Protein AF-A0A366HPM9-F1 (afdb_monomer)

pLDDT: mean 81.06, std 13.35, range [45.47, 92.88]

Sequence (76 aa):
MSWTLALVAVPLLYVLTFPLIFFTVMPPSYTPSPGTPRRPPAWLNVYARPFFWMMDKTPPAHPLNQYGAWWRSMLE

Mean predicted aligned error: 7.2 Å

Structure (mmCIF, N/CA/C/O backbone):
data_AF-A0A366HPM9-F1
#
_entry.id   AF-A0A366HPM9-F1
#
loop_
_atom_site.group_PDB
_atom_site.id
_atom_site.type_symbol
_atom_site.label_atom_id
_atom_site.label_alt_id
_atom_site.label_comp_id
_atom_site.label_asym_id
_atom_site.label_entity_id
_atom_site.label_seq_id
_atom_site.pdbx_PDB_ins_code
_atom_site.Cartn_x
_atom_site.Cartn_y
_atom_site.Cartn_z
_atom_site.occupancy
_atom_site.B_iso_or_equiv
_atom_site.auth_seq_id
_atom_site.auth_comp_id
_atom_site.auth_asym_id
_atom_site.auth_atom_id
_atom_site.pdbx_PDB_model_num
ATOM 1 N N . MET A 1 1 ? -17.658 -7.257 21.230 1.00 63.38 1 MET A N 1
ATOM 2 C CA . MET A 1 1 ? -16.468 -6.377 21.135 1.00 63.38 1 MET A CA 1
ATOM 3 C C . MET A 1 1 ? -15.462 -6.833 20.074 1.00 63.38 1 MET A C 1
ATOM 5 O O . MET A 1 1 ? -14.876 -5.976 19.429 1.00 63.38 1 MET A O 1
ATOM 9 N N . SER A 1 2 ? -15.298 -8.137 19.817 1.00 80.06 2 SER A N 1
ATOM 10 C CA . SER A 1 2 ? -14.331 -8.661 18.830 1.00 80.06 2 SER A CA 1
ATOM 11 C C . SER A 1 2 ? -14.520 -8.139 17.396 1.00 80.06 2 SER A C 1
ATOM 13 O O . SER A 1 2 ? -13.547 -7.904 16.690 1.00 80.06 2 SER A O 1
ATOM 15 N N . TRP A 1 3 ? -15.762 -7.879 16.981 1.00 89.00 3 TRP A N 1
ATOM 16 C CA . TRP A 1 3 ? -16.066 -7.318 15.659 1.00 89.00 3 TRP A CA 1
ATOM 17 C C . TRP A 1 3 ? -15.547 -5.891 15.463 1.00 89.00 3 TRP A C 1
ATOM 19 O O . TRP A 1 3 ? -15.064 -5.560 14.387 1.00 89.00 3 TRP A O 1
ATOM 29 N N . THR A 1 4 ? -15.578 -5.056 16.503 1.00 89.94 4 THR A N 1
ATOM 30 C CA . THR A 1 4 ? -15.056 -3.683 16.446 1.00 89.94 4 THR A CA 1
ATOM 31 C C . THR A 1 4 ? -13.545 -3.680 16.232 1.00 89.94 4 THR A C 1
ATOM 33 O O . THR A 1 4 ? -13.037 -2.906 15.428 1.00 89.94 4 THR A O 1
ATOM 36 N N . LEU A 1 5 ? -12.833 -4.596 16.898 1.00 89.00 5 LEU A N 1
ATOM 37 C CA . LEU A 1 5 ? -11.398 -4.790 16.694 1.00 89.00 5 LEU A CA 1
ATOM 38 C C . LEU A 1 5 ? -11.095 -5.247 15.268 1.00 89.00 5 LEU A C 1
ATOM 40 O O . LEU A 1 5 ? -10.200 -4.691 14.643 1.00 89.00 5 LEU A O 1
ATOM 44 N N . ALA A 1 6 ? -11.860 -6.199 14.728 1.00 89.56 6 ALA A N 1
ATOM 45 C CA . ALA A 1 6 ? -11.679 -6.661 13.353 1.00 89.56 6 ALA A CA 1
ATOM 46 C C . ALA A 1 6 ? -11.889 -5.531 12.329 1.00 89.56 6 ALA A C 1
ATOM 48 O O . ALA A 1 6 ? -11.078 -5.367 11.420 1.00 89.56 6 ALA A O 1
ATOM 49 N N . LEU A 1 7 ? -12.926 -4.707 12.514 1.00 91.56 7 LEU A N 1
ATOM 50 C CA . LEU A 1 7 ? -13.230 -3.581 11.624 1.00 91.56 7 LEU A CA 1
ATOM 51 C C . LEU A 1 7 ? -12.110 -2.533 11.573 1.00 91.56 7 LEU A C 1
ATOM 53 O O . LEU A 1 7 ? -11.917 -1.912 10.533 1.00 91.56 7 LEU A O 1
ATOM 57 N N . VAL A 1 8 ? -11.361 -2.353 12.664 1.00 90.31 8 VAL A N 1
ATOM 58 C CA . VAL A 1 8 ? -10.212 -1.431 12.713 1.00 90.31 8 VAL A CA 1
ATOM 59 C C . VAL A 1 8 ? -8.919 -2.118 12.267 1.00 90.31 8 VAL A C 1
ATOM 61 O O . VAL A 1 8 ? -8.110 -1.522 11.557 1.00 90.31 8 VAL A O 1
ATOM 64 N N . ALA A 1 9 ? -8.720 -3.379 12.646 1.00 92.06 9 ALA A N 1
ATOM 65 C CA . ALA A 1 9 ? -7.501 -4.119 12.348 1.00 92.06 9 ALA A CA 1
ATOM 66 C C . ALA A 1 9 ? -7.342 -4.400 10.850 1.00 92.06 9 ALA A C 1
ATOM 68 O O . ALA A 1 9 ? -6.240 -4.275 10.330 1.00 92.06 9 ALA A O 1
ATOM 69 N N . VAL A 1 10 ? -8.422 -4.738 10.141 1.00 91.94 10 VAL A N 1
ATOM 70 C CA . VAL A 1 10 ? -8.373 -5.046 8.701 1.00 91.94 10 VAL A CA 1
ATOM 71 C C . VAL A 1 10 ? -7.798 -3.891 7.863 1.00 91.94 10 VAL A C 1
ATOM 73 O O . VAL A 1 10 ? -6.817 -4.127 7.155 1.00 91.94 10 VAL A O 1
ATOM 76 N N . PRO A 1 11 ? -8.321 -2.649 7.926 1.00 89.69 11 PRO A N 1
ATOM 77 C CA . PRO A 1 11 ? -7.760 -1.544 7.152 1.00 89.69 11 PRO A CA 1
ATOM 78 C C . PRO A 1 11 ? -6.341 -1.180 7.601 1.00 89.69 11 PRO A C 1
ATOM 80 O O . PRO A 1 11 ? -5.512 -0.841 6.759 1.00 89.69 11 PRO A O 1
ATOM 83 N N . LEU A 1 12 ? -6.029 -1.301 8.896 1.00 90.44 12 LEU A N 1
ATOM 84 C CA . LEU A 1 12 ? -4.682 -1.051 9.409 1.00 90.44 12 LEU A CA 1
ATOM 85 C C . LEU A 1 12 ? -3.668 -2.052 8.831 1.00 90.44 12 LEU A C 1
ATOM 87 O O . LEU A 1 12 ? -2.638 -1.656 8.290 1.00 90.44 12 LEU A O 1
ATOM 91 N N . LEU A 1 13 ? -3.981 -3.347 8.899 1.00 92.88 13 LEU A N 1
ATOM 92 C CA . LEU A 1 13 ? -3.141 -4.416 8.360 1.00 92.88 13 LEU A CA 1
ATOM 93 C C . LEU A 1 13 ? -2.988 -4.292 6.844 1.00 92.88 13 LEU A C 1
ATOM 95 O O . LEU A 1 13 ? -1.891 -4.484 6.325 1.00 92.88 13 LEU A O 1
ATOM 99 N N . TYR A 1 14 ? -4.054 -3.920 6.135 1.00 92.12 14 TYR A N 1
ATOM 100 C CA . TYR A 1 14 ? -3.990 -3.636 4.704 1.00 92.12 14 TYR A CA 1
ATOM 101 C C . TYR A 1 14 ? -2.980 -2.519 4.394 1.00 92.12 14 TYR A C 1
ATOM 103 O O . TYR A 1 14 ? -2.098 -2.707 3.559 1.00 92.12 14 TYR A O 1
ATOM 111 N N . VAL A 1 15 ? -3.048 -1.386 5.100 1.00 90.12 15 VAL A N 1
ATOM 112 C CA . VAL A 1 15 ? -2.129 -0.254 4.889 1.00 90.12 15 VAL A CA 1
ATOM 113 C C . VAL A 1 15 ? -0.680 -0.634 5.202 1.00 90.12 15 VAL A C 1
ATOM 115 O O . VAL A 1 15 ? 0.225 -0.239 4.469 1.00 90.12 15 VAL A O 1
ATOM 118 N N . LEU A 1 16 ? -0.455 -1.423 6.255 1.00 90.19 16 LEU A N 1
ATOM 119 C CA . LEU A 1 16 ? 0.884 -1.864 6.656 1.00 90.19 16 LEU A CA 1
ATOM 120 C C . LEU A 1 16 ? 1.487 -2.885 5.682 1.00 90.19 16 LEU A C 1
ATOM 122 O O . LEU A 1 16 ? 2.681 -2.848 5.401 1.00 90.19 16 LEU A O 1
ATOM 126 N N . THR A 1 17 ? 0.672 -3.791 5.144 1.00 91.81 17 THR A N 1
ATOM 127 C CA . THR A 1 17 ? 1.143 -4.844 4.227 1.00 91.81 17 THR A CA 1
ATOM 128 C C . THR A 1 17 ? 1.221 -4.383 2.774 1.00 91.81 17 THR A C 1
ATOM 130 O O . THR A 1 17 ? 1.964 -4.978 1.991 1.00 91.81 17 THR A O 1
ATOM 133 N N . PHE A 1 18 ? 0.504 -3.319 2.397 1.00 90.50 18 PHE A N 1
ATOM 134 C CA . PHE A 1 18 ? 0.458 -2.841 1.018 1.00 90.50 18 PHE A CA 1
ATOM 135 C C . PHE A 1 18 ? 1.844 -2.526 0.424 1.00 90.50 18 PHE A C 1
ATOM 137 O O . PHE A 1 18 ? 2.124 -3.063 -0.646 1.00 90.50 18 PHE A O 1
ATOM 144 N N . PRO A 1 19 ? 2.737 -1.736 1.061 1.00 86.06 19 PRO A N 1
ATOM 145 C CA . PRO A 1 19 ? 4.044 -1.428 0.478 1.00 86.06 19 PRO A CA 1
ATOM 146 C C . PRO A 1 19 ? 4.899 -2.674 0.244 1.00 86.06 19 PRO A C 1
ATOM 148 O O . PRO A 1 19 ? 5.499 -2.802 -0.819 1.00 86.06 19 PRO A O 1
ATOM 151 N N . LEU A 1 20 ? 4.894 -3.623 1.185 1.00 88.56 20 LEU A N 1
ATOM 152 C CA . LEU A 1 20 ? 5.589 -4.901 1.036 1.00 88.56 20 LEU A CA 1
ATOM 153 C C . LEU A 1 20 ? 5.071 -5.672 -0.186 1.00 88.56 20 LEU A C 1
ATOM 155 O O . LEU A 1 20 ? 5.859 -6.066 -1.043 1.00 88.56 20 LEU A O 1
ATOM 159 N N . ILE A 1 21 ? 3.751 -5.854 -0.306 1.00 88.56 21 ILE A N 1
ATOM 160 C CA . ILE A 1 21 ? 3.140 -6.542 -1.458 1.00 88.56 21 ILE A CA 1
ATOM 161 C C . ILE A 1 21 ? 3.459 -5.789 -2.754 1.00 88.56 21 ILE A C 1
ATOM 163 O O . ILE A 1 21 ? 3.824 -6.394 -3.757 1.00 88.56 21 ILE A O 1
ATOM 167 N N . PHE A 1 22 ? 3.354 -4.463 -2.741 1.00 86.56 22 PHE A N 1
ATOM 168 C CA . PHE A 1 22 ? 3.592 -3.636 -3.914 1.00 86.56 22 PHE A CA 1
ATOM 169 C C . PHE A 1 22 ? 5.033 -3.765 -4.418 1.00 86.56 22 PHE A C 1
ATOM 171 O O . PHE A 1 22 ? 5.228 -3.995 -5.607 1.00 86.56 22 PHE A O 1
ATOM 178 N N . PHE A 1 23 ? 6.034 -3.662 -3.541 1.00 84.25 23 PHE A N 1
ATOM 179 C CA . PHE A 1 23 ? 7.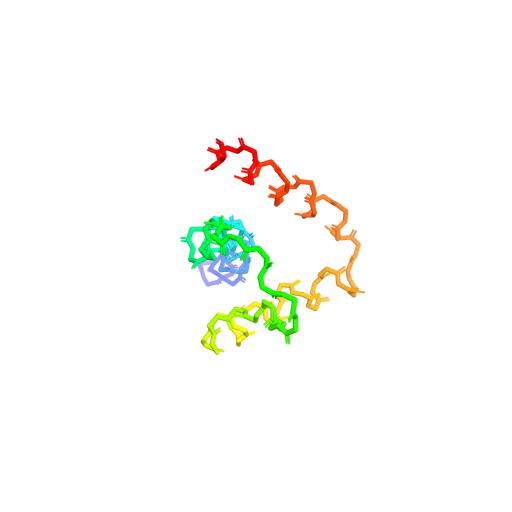442 -3.742 -3.941 1.00 84.25 23 PHE A CA 1
ATOM 180 C C . PHE A 1 23 ? 7.927 -5.162 -4.226 1.00 84.25 23 PHE A C 1
ATOM 182 O O . PHE A 1 23 ? 8.819 -5.326 -5.047 1.00 84.25 23 PHE A O 1
ATOM 189 N N . THR A 1 24 ? 7.333 -6.185 -3.609 1.00 84.31 24 THR A N 1
ATOM 190 C CA . THR A 1 24 ? 7.664 -7.590 -3.918 1.00 84.31 24 THR A CA 1
ATOM 191 C C . THR A 1 24 ? 7.067 -8.059 -5.242 1.00 84.31 24 THR A C 1
ATOM 193 O O . THR A 1 24 ? 7.683 -8.846 -5.955 1.00 84.31 24 THR A O 1
ATOM 196 N N . VAL A 1 25 ? 5.867 -7.585 -5.585 1.00 84.25 25 VAL A N 1
ATOM 197 C CA . VAL A 1 25 ? 5.178 -7.948 -6.833 1.00 84.25 25 VAL A CA 1
ATOM 198 C C . VAL A 1 25 ? 5.653 -7.099 -8.008 1.00 84.25 25 VAL A C 1
ATOM 200 O O . VAL A 1 25 ? 5.648 -7.567 -9.148 1.00 84.25 25 VAL A O 1
ATOM 203 N N . MET A 1 26 ? 6.034 -5.843 -7.764 1.00 78.12 26 MET A N 1
ATOM 204 C CA . MET A 1 26 ? 6.584 -4.997 -8.815 1.00 78.12 26 MET A CA 1
ATOM 205 C C . MET A 1 26 ? 7.988 -5.487 -9.185 1.00 78.12 26 MET A C 1
ATOM 207 O O . MET A 1 26 ? 8.862 -5.522 -8.323 1.00 78.12 26 MET A O 1
ATOM 211 N N . PRO A 1 27 ? 8.238 -5.846 -10.455 1.00 63.16 27 PRO A N 1
ATOM 212 C CA . PRO A 1 27 ? 9.541 -6.347 -10.857 1.00 63.16 27 PRO A CA 1
ATOM 213 C C . PRO A 1 27 ? 10.628 -5.279 -10.631 1.00 63.16 27 PRO A C 1
ATOM 215 O O . PRO A 1 27 ? 10.429 -4.120 -11.027 1.00 63.16 27 PRO A O 1
ATOM 218 N N . PRO A 1 28 ? 11.783 -5.648 -10.042 1.00 61.28 28 PRO A N 1
ATOM 219 C CA . PRO A 1 28 ? 12.928 -4.762 -9.921 1.00 61.28 28 PRO A CA 1
ATOM 220 C C . PRO A 1 28 ? 13.478 -4.526 -11.326 1.00 61.28 28 PRO A C 1
ATOM 222 O O . PRO A 1 28 ? 14.060 -5.410 -11.943 1.00 61.28 28 PRO A O 1
ATOM 225 N N . SER A 1 29 ? 13.191 -3.342 -11.862 1.00 56.22 29 SER A N 1
ATOM 226 C CA . SER A 1 29 ? 13.874 -2.682 -12.975 1.00 56.22 29 SER A CA 1
ATOM 227 C C . SER A 1 29 ? 14.777 -3.576 -13.844 1.00 56.22 29 SER A C 1
ATOM 229 O O . SER A 1 29 ? 15.992 -3.542 -13.684 1.00 56.22 29 SER A O 1
ATOM 231 N N . TYR A 1 30 ? 14.229 -4.279 -14.841 1.00 45.47 30 TYR A N 1
ATOM 232 C CA . TYR A 1 30 ? 15.038 -4.610 -16.018 1.00 45.47 30 TYR A CA 1
ATOM 233 C C . TYR A 1 30 ? 14.751 -3.582 -17.109 1.00 45.47 30 TYR A C 1
ATOM 235 O O . TYR A 1 30 ? 13.665 -3.553 -17.678 1.00 45.47 30 TYR A O 1
ATOM 243 N N . THR A 1 31 ? 15.728 -2.677 -17.229 1.00 48.81 31 THR A N 1
ATOM 244 C CA . THR A 1 31 ? 16.007 -1.665 -18.261 1.00 48.81 31 THR A CA 1
ATOM 245 C C . THR A 1 31 ? 14.829 -0.847 -18.834 1.00 48.81 31 THR A C 1
ATOM 247 O O . THR A 1 31 ? 13.858 -1.378 -19.367 1.00 48.81 31 THR A O 1
ATOM 250 N N . PRO A 1 32 ? 14.896 0.499 -18.780 1.00 47.03 32 PRO A N 1
ATOM 251 C CA . PRO A 1 32 ? 13.855 1.360 -19.329 1.00 47.03 32 PRO A CA 1
ATOM 252 C C . PRO A 1 32 ? 13.833 1.234 -20.856 1.00 47.03 32 PRO A C 1
ATOM 254 O O . PRO A 1 32 ? 14.660 1.824 -21.544 1.00 47.03 32 PRO A O 1
ATOM 257 N N . SER A 1 33 ? 12.874 0.483 -21.398 1.00 49.88 33 SER A N 1
ATOM 258 C CA . SER A 1 33 ? 12.510 0.628 -22.805 1.00 49.88 33 SER A CA 1
ATOM 259 C C . SER A 1 33 ? 11.590 1.852 -22.929 1.00 49.88 33 SER A C 1
ATOM 261 O O . SER A 1 33 ? 10.543 1.896 -22.266 1.00 49.88 33 SER A O 1
ATOM 263 N N . PRO A 1 34 ? 11.979 2.889 -23.690 1.00 48.75 34 PRO A N 1
ATOM 264 C CA . PRO A 1 34 ? 11.204 4.116 -23.800 1.00 48.75 34 PRO A CA 1
ATOM 265 C C . PRO A 1 34 ? 9.866 3.813 -24.484 1.00 48.75 34 PRO A C 1
ATOM 267 O O . PRO A 1 34 ? 9.832 3.331 -25.610 1.00 48.75 34 PRO A O 1
ATOM 270 N N . GLY A 1 35 ? 8.756 4.087 -23.792 1.00 54.62 35 GLY A N 1
ATOM 271 C CA . GLY A 1 35 ? 7.407 4.011 -24.370 1.00 54.62 35 GLY A CA 1
ATOM 272 C C . GLY A 1 35 ? 6.446 3.021 -23.714 1.00 54.62 35 GLY A C 1
ATOM 273 O O . GLY A 1 35 ? 5.252 3.087 -23.997 1.00 54.62 35 GLY A O 1
ATOM 274 N N . THR A 1 36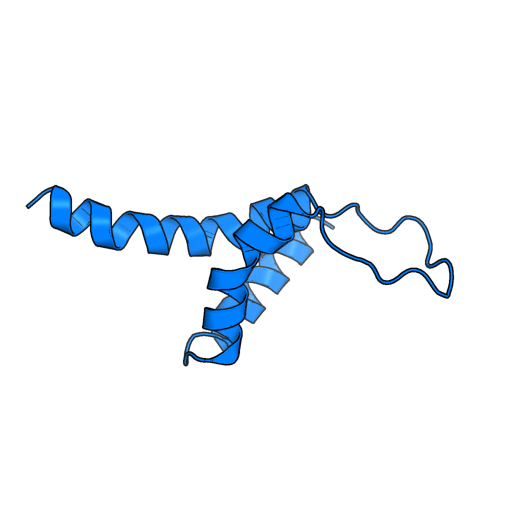 ? 6.901 2.164 -22.793 1.00 51.94 36 THR A N 1
ATOM 275 C CA . THR A 1 36 ? 5.986 1.260 -22.072 1.00 51.94 36 THR A CA 1
ATOM 276 C C . THR A 1 36 ? 5.664 1.840 -20.694 1.00 51.94 36 THR A C 1
ATOM 278 O O . THR A 1 36 ? 6.536 1.836 -19.821 1.00 51.94 36 THR A O 1
ATOM 281 N N . PRO A 1 37 ? 4.448 2.370 -20.449 1.00 51.66 37 PRO A N 1
ATOM 282 C CA . PRO A 1 37 ? 4.078 2.809 -19.112 1.00 51.66 37 PRO A CA 1
ATOM 283 C C . PRO A 1 37 ? 4.135 1.602 -18.172 1.00 51.66 37 PRO A C 1
ATOM 285 O O . PRO A 1 37 ? 3.409 0.627 -18.365 1.00 51.66 37 PRO A O 1
ATOM 288 N N . ARG A 1 38 ? 5.014 1.677 -17.164 1.00 59.84 38 ARG A N 1
ATOM 289 C CA . ARG A 1 38 ? 5.127 0.708 -16.065 1.00 59.84 38 ARG A CA 1
ATOM 290 C C . ARG A 1 38 ? 3.778 0.628 -15.351 1.00 59.84 38 ARG A C 1
ATOM 292 O O . ARG A 1 38 ? 3.494 1.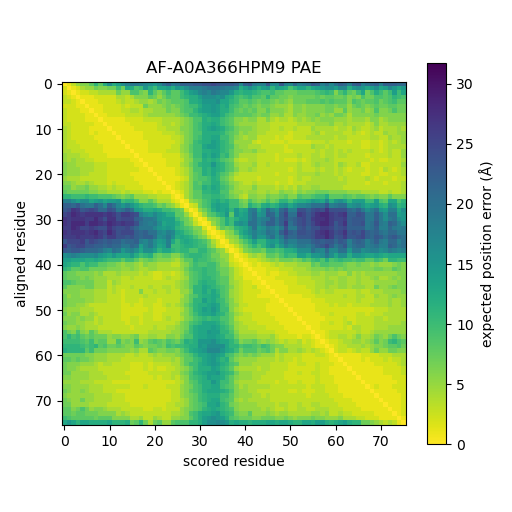440 -14.473 1.00 59.84 38 ARG A O 1
ATOM 299 N N . ARG A 1 39 ? 2.913 -0.298 -15.760 1.00 64.25 39 ARG A N 1
ATOM 300 C CA . ARG A 1 39 ? 1.618 -0.511 -15.113 1.00 64.25 39 ARG A CA 1
ATOM 301 C C . ARG A 1 39 ? 1.723 -1.730 -14.202 1.00 64.25 39 ARG A C 1
ATOM 303 O O . ARG A 1 39 ? 2.202 -2.765 -14.665 1.00 64.25 39 ARG A O 1
ATOM 310 N N . PRO A 1 40 ? 1.292 -1.626 -12.932 1.00 70.00 40 PRO A N 1
ATOM 311 C CA . PRO A 1 40 ? 1.171 -2.799 -12.080 1.00 70.00 40 PRO A CA 1
ATOM 312 C C . PRO A 1 40 ? 0.259 -3.838 -12.753 1.00 70.00 40 PRO A C 1
ATOM 314 O O . PRO A 1 40 ? -0.602 -3.459 -13.560 1.00 70.00 40 PRO A O 1
ATOM 317 N N . PRO A 1 41 ? 0.396 -5.132 -12.408 1.00 79.88 41 PRO A N 1
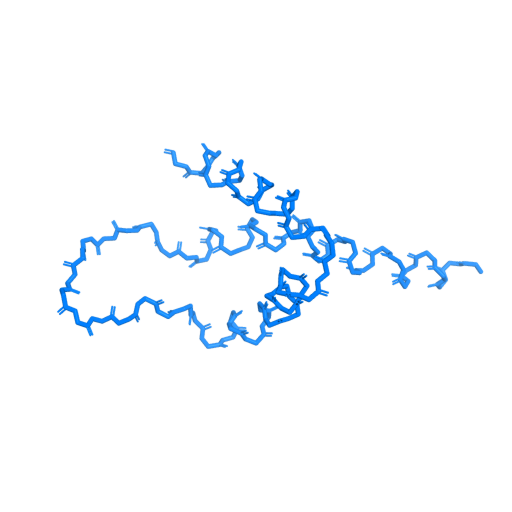ATOM 318 C CA . PRO A 1 41 ? -0.564 -6.148 -12.817 1.00 79.88 41 PRO A CA 1
ATOM 319 C C . PRO A 1 41 ? -2.002 -5.676 -12.571 1.00 79.88 41 PRO A C 1
ATOM 321 O O . PRO A 1 41 ? -2.280 -5.013 -11.571 1.00 79.88 41 PRO A O 1
ATOM 324 N N . ALA A 1 42 ? -2.932 -6.013 -13.468 1.00 82.12 42 ALA A N 1
ATOM 325 C CA . ALA A 1 42 ? -4.304 -5.496 -13.408 1.00 82.12 42 ALA A CA 1
ATOM 326 C C . ALA A 1 42 ? -4.986 -5.760 -12.050 1.00 82.12 42 ALA A C 1
ATOM 328 O O . ALA A 1 42 ? -5.689 -4.894 -11.530 1.00 82.12 42 ALA A O 1
ATOM 329 N N . TRP A 1 43 ? -4.713 -6.920 -11.445 1.00 82.25 43 TRP A N 1
ATOM 330 C CA . TRP A 1 43 ? -5.205 -7.277 -10.114 1.00 82.25 43 TRP A CA 1
ATOM 331 C C . TRP A 1 43 ? -4.645 -6.357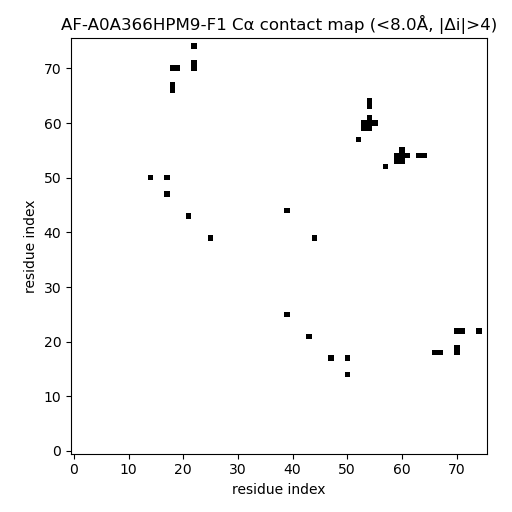 -9.018 1.00 82.25 43 TRP A C 1
ATOM 333 O O . TRP A 1 43 ? -5.385 -5.919 -8.138 1.00 82.25 43 TRP A O 1
ATOM 343 N N . LEU A 1 44 ? -3.359 -6.000 -9.106 1.00 84.69 44 LEU A N 1
ATOM 344 C CA . LEU A 1 44 ? -2.695 -5.126 -8.144 1.00 84.69 44 LEU A CA 1
ATOM 345 C C . LEU A 1 44 ? -3.225 -3.698 -8.266 1.00 84.69 44 LEU A C 1
ATOM 347 O O . LEU A 1 44 ? -3.325 -2.999 -7.268 1.00 84.69 44 LEU A O 1
ATOM 351 N N . ASN A 1 45 ? -3.635 -3.275 -9.462 1.00 84.12 45 ASN A N 1
ATOM 352 C CA . ASN A 1 45 ? -4.264 -1.971 -9.653 1.00 84.12 45 ASN A CA 1
ATOM 353 C C . ASN A 1 45 ? -5.600 -1.860 -8.893 1.00 84.12 45 ASN A C 1
ATOM 355 O O . ASN A 1 45 ? -5.861 -0.853 -8.238 1.00 84.12 45 ASN A O 1
ATOM 359 N N . VAL A 1 46 ? -6.432 -2.910 -8.926 1.00 86.44 46 VAL A N 1
ATOM 360 C CA . VAL A 1 46 ? -7.679 -2.957 -8.140 1.00 86.44 46 VAL A CA 1
ATOM 361 C C . VAL A 1 46 ? -7.367 -2.957 -6.645 1.00 86.44 46 VAL A C 1
ATOM 363 O O . VAL A 1 46 ? -7.977 -2.192 -5.900 1.00 86.44 46 VAL A O 1
ATOM 366 N N . TYR A 1 47 ? -6.381 -3.754 -6.229 1.00 85.94 47 TYR A N 1
ATOM 367 C CA . TYR A 1 47 ? -5.934 -3.821 -4.840 1.00 85.94 47 TYR A CA 1
ATOM 368 C C . TYR A 1 47 ? -5.349 -2.493 -4.339 1.00 85.94 47 TYR A C 1
ATOM 370 O O . TYR A 1 47 ? -5.589 -2.135 -3.201 1.00 85.94 47 TYR A O 1
ATOM 378 N N . ALA A 1 48 ? -4.638 -1.734 -5.177 1.00 87.38 48 ALA A N 1
ATOM 379 C CA . ALA A 1 48 ? -3.951 -0.499 -4.796 1.00 87.38 48 ALA A CA 1
ATOM 380 C C . ALA A 1 48 ? -4.854 0.738 -4.732 1.00 87.38 48 ALA A C 1
ATOM 382 O O . ALA A 1 48 ? -4.506 1.720 -4.075 1.00 87.38 48 ALA A O 1
ATOM 383 N N . ARG A 1 49 ? -6.018 0.719 -5.392 1.00 88.25 49 ARG A N 1
ATOM 384 C CA . ARG A 1 49 ? -6.935 1.871 -5.463 1.00 88.25 49 ARG A CA 1
ATOM 385 C C . ARG A 1 49 ? -7.296 2.485 -4.103 1.00 88.25 49 ARG A C 1
ATOM 387 O O . ARG A 1 49 ? -7.213 3.707 -4.001 1.00 88.25 49 ARG A O 1
ATOM 394 N N . PRO A 1 50 ? -7.664 1.712 -3.063 1.00 89.62 50 PRO A N 1
ATOM 395 C CA . PRO A 1 50 ? -7.963 2.278 -1.748 1.00 89.62 50 PRO A CA 1
ATOM 396 C C . PRO A 1 50 ? -6.746 2.948 -1.107 1.00 89.62 50 PRO A C 1
ATOM 398 O O . PRO A 1 50 ? -6.886 3.976 -0.449 1.00 89.62 50 PRO A O 1
ATOM 401 N N . PHE A 1 51 ? -5.549 2.391 -1.329 1.00 88.31 51 PHE A N 1
ATOM 402 C CA . PHE A 1 51 ? -4.309 2.982 -0.829 1.00 88.31 51 PHE A CA 1
ATOM 403 C C . PHE A 1 51 ? -4.018 4.301 -1.549 1.00 88.31 51 PHE A C 1
ATOM 405 O O . PHE A 1 51 ? -3.815 5.311 -0.890 1.00 88.31 51 PHE A O 1
ATOM 412 N N . PHE A 1 52 ? -4.091 4.341 -2.884 1.00 88.19 52 PHE A N 1
AT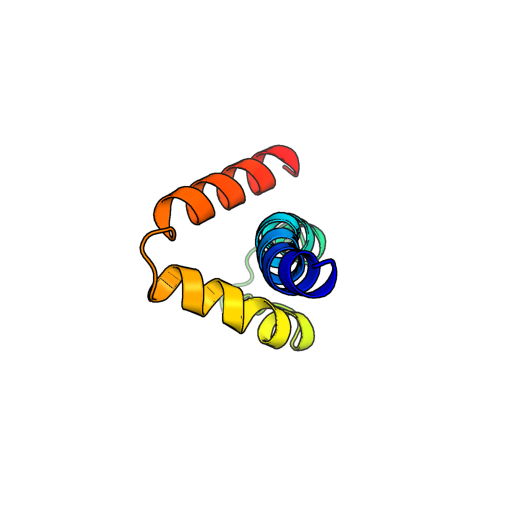OM 413 C CA . PHE A 1 52 ? -3.904 5.585 -3.640 1.00 88.19 52 PHE A CA 1
ATOM 414 C C . PHE A 1 52 ? -4.933 6.654 -3.280 1.00 88.19 52 PHE A C 1
ATOM 416 O O . PHE A 1 52 ? -4.566 7.802 -3.060 1.00 88.19 52 PHE A O 1
ATOM 423 N N . TRP A 1 53 ? -6.203 6.281 -3.117 1.00 90.06 53 TRP A N 1
ATOM 424 C CA . TRP A 1 53 ? -7.216 7.218 -2.638 1.00 90.06 53 TRP A CA 1
ATOM 425 C C . TRP A 1 53 ? -6.853 7.796 -1.261 1.00 90.06 53 TRP A C 1
ATOM 427 O O . TRP A 1 53 ? -6.990 8.999 -1.050 1.00 90.06 53 TRP A O 1
ATOM 437 N N . MET A 1 54 ? -6.342 6.969 -0.341 1.00 87.94 54 MET A N 1
ATOM 438 C CA . MET A 1 54 ? -5.880 7.420 0.974 1.00 87.94 54 MET A CA 1
ATOM 439 C C . MET A 1 54 ? -4.714 8.407 0.843 1.00 87.94 54 MET A C 1
ATOM 441 O O . MET A 1 54 ? -4.738 9.470 1.460 1.00 87.94 54 MET A O 1
ATOM 445 N N . MET A 1 55 ? -3.741 8.104 -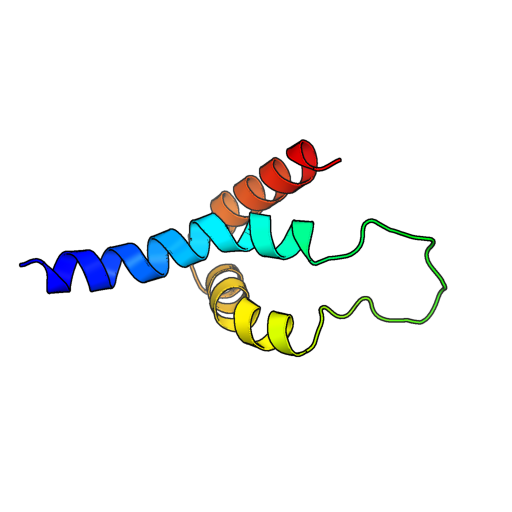0.013 1.00 85.31 55 MET A N 1
ATOM 446 C CA . MET A 1 55 ? -2.615 8.994 -0.307 1.00 85.31 55 MET A CA 1
ATOM 447 C C . MET A 1 55 ? -3.059 10.336 -0.905 1.00 85.31 55 MET A C 1
ATOM 449 O O . MET A 1 55 ? -2.488 11.369 -0.575 1.00 85.31 55 MET A O 1
ATOM 453 N N . ASP A 1 56 ? -4.090 10.341 -1.750 1.00 88.25 56 ASP A N 1
ATOM 454 C CA . ASP A 1 56 ? -4.536 11.545 -2.459 1.00 88.25 56 ASP A CA 1
ATOM 455 C C . ASP A 1 56 ? -5.500 12.414 -1.643 1.00 88.25 56 ASP A C 1
ATOM 457 O O . ASP A 1 56 ? -5.624 13.616 -1.891 1.00 88.25 56 ASP A O 1
ATOM 461 N N . LYS A 1 57 ? -6.263 11.806 -0.727 1.00 87.44 57 LYS A N 1
ATOM 462 C CA . LYS A 1 57 ? -7.423 12.450 -0.087 1.00 87.44 57 LYS A CA 1
ATOM 463 C C . LYS A 1 57 ? -7.318 12.585 1.422 1.00 87.44 57 LYS A C 1
ATOM 465 O O . LYS A 1 57 ? -8.198 13.210 2.010 1.00 87.44 57 LYS A O 1
ATOM 470 N N . THR A 1 58 ? -6.292 12.020 2.058 1.00 85.12 58 THR A N 1
ATOM 471 C CA . THR A 1 58 ? -6.220 11.983 3.523 1.00 85.12 58 THR A CA 1
ATOM 472 C C . THR A 1 58 ? -4.909 12.563 4.077 1.00 85.12 58 THR A C 1
ATOM 474 O O . THR A 1 58 ? -3.863 12.458 3.436 1.00 85.12 58 THR A O 1
ATOM 477 N N . PRO A 1 59 ? -4.928 13.149 5.294 1.00 87.62 59 PRO A N 1
ATOM 478 C CA . PRO A 1 59 ? -3.730 13.674 5.960 1.00 87.62 59 PRO A CA 1
ATOM 479 C C . PRO A 1 59 ? -2.528 12.712 6.104 1.00 87.62 59 PRO A C 1
ATOM 481 O O . PRO A 1 59 ? -1.398 13.192 6.010 1.00 87.62 59 PRO A O 1
ATOM 484 N N . PRO A 1 60 ? -2.682 11.382 6.310 1.00 82.94 60 PRO A N 1
ATOM 485 C CA . PRO A 1 60 ? -1.540 10.473 6.468 1.00 82.94 60 PRO A CA 1
ATOM 486 C C . PRO A 1 60 ? -0.744 10.190 5.180 1.00 82.94 60 PRO A C 1
ATOM 488 O O . PRO A 1 60 ? 0.156 9.353 5.201 1.00 82.94 60 PRO A O 1
ATOM 491 N N . ALA A 1 61 ? -0.999 10.885 4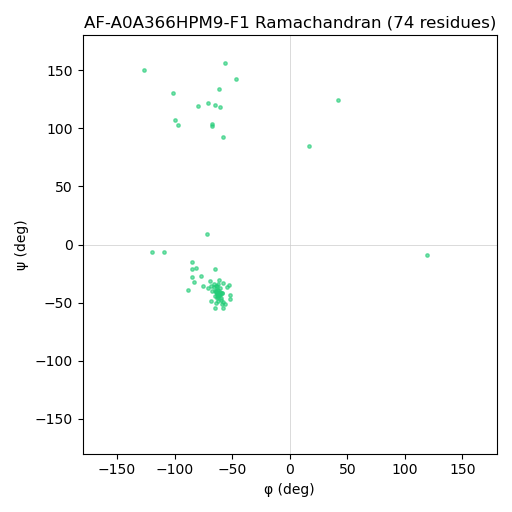.071 1.00 86.81 61 ALA A N 1
ATOM 492 C CA . ALA A 1 61 ? -0.243 10.720 2.830 1.00 86.81 61 ALA A CA 1
ATOM 493 C C . ALA A 1 61 ? 1.283 10.820 3.020 1.00 86.81 61 ALA A C 1
ATOM 495 O O . ALA A 1 61 ? 2.048 10.018 2.486 1.00 86.81 61 ALA A O 1
ATOM 496 N N . HIS A 1 62 ? 1.744 11.795 3.807 1.00 87.06 62 HIS A N 1
ATOM 497 C CA . HIS A 1 62 ? 3.172 11.994 4.053 1.00 87.06 62 HIS A CA 1
ATOM 498 C C . HIS A 1 62 ? 3.833 10.826 4.813 1.00 87.06 62 HIS A C 1
ATOM 500 O O . HIS A 1 62 ? 4.790 10.257 4.280 1.00 87.06 62 HIS A O 1
ATOM 506 N N . PRO A 1 63 ? 3.345 10.403 5.999 1.00 91.06 63 PRO A N 1
ATOM 507 C CA . PRO A 1 63 ? 3.934 9.264 6.705 1.00 91.06 63 PRO A CA 1
ATOM 508 C C . PRO A 1 63 ? 3.832 7.951 5.916 1.00 91.06 63 PRO A C 1
ATOM 510 O O . PRO A 1 63 ? 4.759 7.145 5.957 1.00 91.06 63 PRO A O 1
ATOM 513 N N . LEU A 1 64 ? 2.766 7.739 5.136 1.00 88.00 64 LEU A N 1
ATOM 514 C CA . LEU A 1 64 ? 2.640 6.548 4.288 1.00 88.00 64 LEU A CA 1
ATOM 515 C C . LEU A 1 64 ? 3.648 6.529 3.129 1.00 88.00 64 LEU A C 1
ATOM 517 O O . LEU A 1 64 ? 4.188 5.471 2.805 1.00 88.00 64 LEU A O 1
ATOM 521 N N . ASN A 1 65 ? 3.961 7.689 2.546 1.00 87.06 65 ASN A N 1
ATOM 522 C CA . ASN A 1 65 ? 5.032 7.814 1.553 1.00 87.06 65 ASN A CA 1
ATOM 523 C C . ASN A 1 65 ? 6.400 7.471 2.153 1.00 87.06 65 ASN A C 1
ATOM 525 O O . ASN A 1 65 ? 7.160 6.716 1.547 1.00 87.06 65 ASN A O 1
ATOM 529 N N . GLN A 1 66 ? 6.709 7.995 3.344 1.00 90.94 66 GLN A N 1
ATOM 530 C CA . GLN A 1 66 ? 7.961 7.683 4.042 1.00 90.94 66 GLN A CA 1
ATOM 531 C C . GLN A 1 66 ? 8.060 6.192 4.380 1.00 90.94 66 GLN A C 1
ATOM 533 O O . GLN A 1 66 ? 9.104 5.580 4.165 1.00 90.94 66 GLN A O 1
ATOM 538 N N . TYR A 1 67 ? 6.959 5.590 4.833 1.00 90.25 67 TYR A N 1
ATOM 539 C CA . TYR A 1 67 ? 6.888 4.158 5.104 1.00 90.25 67 TYR A CA 1
ATOM 540 C C . TYR A 1 67 ? 7.128 3.311 3.845 1.00 90.25 67 TYR A C 1
ATOM 542 O O . TYR A 1 67 ? 7.884 2.340 3.878 1.00 90.25 67 TYR A O 1
ATOM 550 N N . GLY A 1 68 ? 6.545 3.704 2.709 1.00 87.81 68 GLY A N 1
ATOM 551 C CA . GLY A 1 68 ? 6.812 3.061 1.424 1.00 87.81 68 GLY A CA 1
ATOM 552 C C . GLY A 1 68 ? 8.267 3.213 0.967 1.00 87.81 68 GLY A C 1
ATOM 553 O O . GLY A 1 68 ? 8.861 2.253 0.483 1.00 87.81 68 GLY A O 1
ATOM 554 N N . ALA A 1 69 ? 8.865 4.392 1.148 1.00 88.00 69 ALA A N 1
ATOM 555 C CA . ALA A 1 69 ? 10.272 4.621 0.822 1.00 88.00 69 ALA A CA 1
ATOM 556 C C . ALA A 1 69 ? 11.210 3.752 1.675 1.00 88.00 69 ALA A C 1
ATOM 558 O O . ALA A 1 69 ? 12.144 3.161 1.136 1.00 88.00 69 ALA A O 1
ATOM 559 N N . TRP A 1 70 ? 10.921 3.617 2.972 1.00 90.62 70 TRP A N 1
ATOM 560 C CA . TRP A 1 70 ? 11.655 2.718 3.862 1.00 90.62 70 TRP A CA 1
ATOM 561 C C . TRP A 1 70 ? 11.580 1.263 3.383 1.00 90.62 70 TRP A C 1
ATOM 563 O O . TRP A 1 70 ? 12.614 0.614 3.236 1.00 90.62 70 TRP A O 1
ATOM 573 N N . TRP A 1 71 ? 10.388 0.768 3.037 1.00 88.44 71 TRP A N 1
ATOM 574 C CA . TRP A 1 71 ? 10.239 -0.581 2.481 1.00 88.44 71 TRP A CA 1
ATOM 575 C C . TRP A 1 71 ? 11.036 -0.790 1.197 1.00 88.44 71 TRP A C 1
ATOM 577 O O . TRP A 1 71 ? 11.672 -1.828 1.044 1.00 88.44 71 TRP A O 1
ATOM 587 N N . ARG A 1 72 ? 11.035 0.197 0.294 1.00 84.50 72 ARG A N 1
ATOM 588 C CA . ARG A 1 72 ? 11.852 0.144 -0.922 1.00 84.50 72 ARG A CA 1
ATOM 589 C C . ARG A 1 72 ? 13.338 0.020 -0.586 1.00 84.50 72 ARG A C 1
ATOM 591 O O . ARG A 1 72 ? 13.985 -0.858 -1.132 1.00 84.50 72 ARG A O 1
ATOM 598 N N . SER A 1 73 ? 13.844 0.821 0.355 1.00 86.62 73 SER A N 1
ATOM 599 C CA . SER A 1 73 ? 15.253 0.753 0.776 1.00 86.62 73 SER A CA 1
ATOM 600 C C . SER A 1 73 ? 15.653 -0.555 1.464 1.00 86.62 73 SER A C 1
ATOM 602 O O . SER A 1 73 ? 16.832 -0.862 1.521 1.00 86.62 73 SER A O 1
ATOM 604 N N . MET A 1 74 ? 14.695 -1.316 2.004 1.00 86.62 74 MET A N 1
ATOM 605 C CA . MET A 1 74 ? 14.959 -2.625 2.616 1.00 86.62 74 MET A CA 1
ATOM 606 C C . MET A 1 74 ? 14.984 -3.769 1.591 1.00 86.62 74 MET A C 1
ATOM 608 O O . MET A 1 74 ? 15.400 -4.874 1.931 1.00 86.62 74 MET A O 1
ATOM 612 N N . LEU A 1 75 ? 14.478 -3.534 0.377 1.00 81.69 75 LEU A N 1
ATOM 613 C CA . LEU A 1 75 ? 14.341 -4.536 -0.685 1.00 81.69 75 LEU A CA 1
ATOM 614 C C . LEU A 1 75 ? 15.329 -4.322 -1.851 1.00 81.69 75 LEU A C 1
ATOM 616 O O . LEU A 1 75 ? 15.377 -5.167 -2.745 1.00 81.69 75 LEU A O 1
ATOM 620 N N . GLU A 1 76 ? 16.079 -3.215 -1.845 1.00 75.31 76 GLU A N 1
ATOM 621 C CA . GLU A 1 76 ? 17.176 -2.872 -2.770 1.00 75.31 76 GLU A CA 1
ATOM 622 C C . GLU A 1 76 ? 18.540 -3.134 -2.116 1.00 75.31 76 GLU A 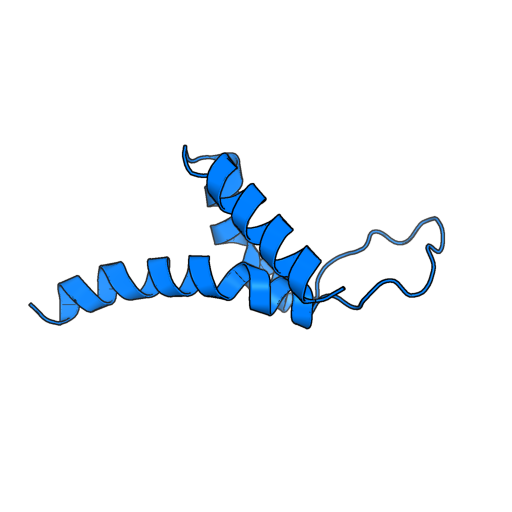C 1
ATOM 624 O O . GLU A 1 76 ? 19.440 -3.625 -2.835 1.00 75.31 76 GLU A O 1
#

Radius of gyration: 14.68 Å; Cα contacts (8 Å, |Δi|>4): 22; chains: 1; bounding box: 34×22×46 Å

Solvent-accessible surface area (backbone atoms only — not comparable to full-atom values): 4719 Å² total; per-residue (Å²): 113,71,66,62,51,49,70,54,46,53,61,51,52,48,62,67,46,43,48,57,54,50,60,70,69,45,79,82,80,80,70,90,63,91,86,67,81,90,68,69,57,74,69,54,49,65,68,42,46,67,55,52,48,42,50,75,73,40,87,63,27,62,64,52,50,53,52,38,51,52,51,50,66,74,75,108

Secondary structure (DSSP, 8-state):
-HHHHHHHHHHHHHHHHHHHHHHHHS-------TT---PPPHHHHHHHHHHHHHHHHSTTHHHHHHHHHHHHHHH-

Foldseek 3Di:
DVVVVVVVVVVVVLLLCLLVCVLVQQDDDDDDDPPDPRDRDPVNVVSCVVVVCCLVPHPCVVVSVVSSVVSNVVVD

Organism: NCBI:txid748857

Nearest PDB structures (foldseek):
  7u4t-assembly1_T  TM=2.803E-01  e=8.932E+00  Homo sapiens